Protein AF-A0A327YE59-F1 (afdb_monomer_lite)

Structure (mmCIF, N/CA/C/O backbone):
data_AF-A0A327YE59-F1
#
_entry.id   AF-A0A327YE59-F1
#
loop_
_atom_site.group_PDB
_atom_site.id
_atom_site.type_symbol
_atom_site.label_atom_id
_atom_site.label_alt_id
_atom_site.label_comp_id
_atom_site.label_asym_id
_atom_site.label_entity_id
_atom_site.label_seq_id
_atom_site.pdbx_PDB_ins_code
_atom_site.Cartn_x
_atom_site.Cartn_y
_atom_site.Cartn_z
_atom_site.occupancy
_atom_site.B_iso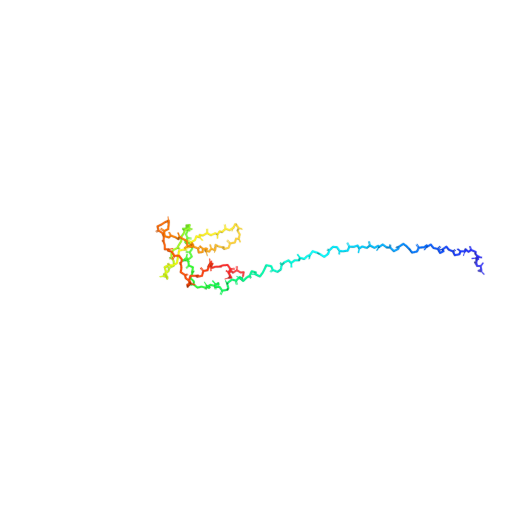_or_equiv
_atom_site.auth_seq_id
_atom_site.auth_comp_id
_atom_site.auth_asym_id
_atom_site.auth_atom_id
_atom_site.pdbx_PDB_model_num
ATOM 1 N N . MET A 1 1 ? 40.960 -7.382 -81.749 1.00 47.47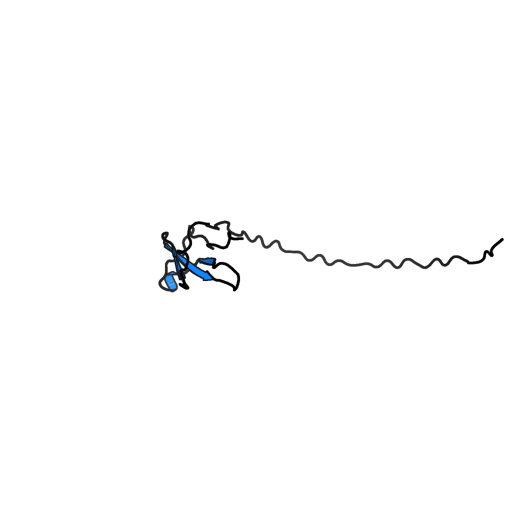 1 MET A N 1
ATOM 2 C CA . MET A 1 1 ? 39.666 -6.990 -81.146 1.00 47.47 1 MET A CA 1
ATOM 3 C C . MET A 1 1 ? 38.553 -7.220 -82.154 1.00 47.47 1 MET A C 1
ATOM 5 O O . MET A 1 1 ? 38.574 -6.552 -83.179 1.00 47.47 1 MET A O 1
ATOM 9 N N . ARG A 1 2 ? 37.623 -8.145 -81.881 1.00 47.25 2 ARG A N 1
ATOM 10 C CA . ARG A 1 2 ? 36.178 -8.041 -82.178 1.00 47.25 2 ARG A CA 1
ATOM 11 C C . ARG A 1 2 ? 35.493 -9.338 -81.742 1.00 47.25 2 ARG A C 1
ATOM 13 O O . ARG A 1 2 ? 35.822 -10.417 -82.215 1.00 47.25 2 ARG A O 1
ATOM 20 N N . THR A 1 3 ? 34.635 -9.178 -80.748 1.00 44.09 3 THR A N 1
ATOM 21 C CA . THR A 1 3 ? 34.085 -10.209 -79.869 1.00 44.09 3 THR A CA 1
ATOM 22 C C . THR A 1 3 ? 32.729 -10.688 -80.391 1.00 44.09 3 THR A C 1
ATOM 24 O O . THR A 1 3 ? 31.953 -9.893 -80.919 1.00 44.09 3 THR A O 1
ATOM 27 N N . SER A 1 4 ? 32.481 -11.990 -80.249 1.00 47.69 4 SER A N 1
ATOM 28 C CA . SER A 1 4 ? 31.302 -12.755 -80.671 1.00 47.69 4 SER A CA 1
ATOM 29 C C . SER A 1 4 ? 29.961 -12.216 -80.153 1.00 47.69 4 SER A C 1
ATOM 31 O O . SER A 1 4 ? 29.859 -11.804 -79.001 1.00 47.69 4 SER A O 1
ATOM 33 N N . ILE A 1 5 ? 28.909 -12.319 -80.977 1.00 55.72 5 ILE A N 1
ATOM 34 C CA . ILE A 1 5 ? 27.510 -12.042 -80.607 1.00 55.72 5 ILE A CA 1
ATOM 35 C C . ILE A 1 5 ? 26.667 -13.270 -80.945 1.00 55.72 5 ILE A C 1
ATOM 37 O O . ILE A 1 5 ? 26.368 -13.452 -82.117 1.00 55.72 5 ILE A O 1
ATOM 41 N N . ILE A 1 6 ? 26.245 -14.063 -79.952 1.00 59.59 6 ILE A N 1
ATOM 42 C CA . ILE A 1 6 ? 24.995 -14.848 -80.000 1.00 59.59 6 ILE A CA 1
ATOM 43 C C . ILE A 1 6 ? 24.553 -15.145 -78.561 1.00 59.59 6 ILE A C 1
ATOM 45 O O . ILE A 1 6 ? 25.158 -15.996 -77.917 1.00 59.59 6 ILE A O 1
ATOM 49 N N . THR A 1 7 ? 23.466 -14.548 -78.062 1.00 58.75 7 THR A N 1
ATOM 50 C CA . THR A 1 7 ? 22.604 -15.211 -77.060 1.00 58.75 7 THR A CA 1
ATOM 51 C C . THR A 1 7 ? 21.188 -14.632 -77.128 1.00 58.75 7 THR A C 1
ATOM 53 O O . THR A 1 7 ? 20.993 -13.421 -77.089 1.00 58.75 7 THR A O 1
ATOM 56 N N . ARG A 1 8 ? 20.207 -15.521 -77.314 1.00 59.38 8 ARG A N 1
ATOM 57 C CA . ARG A 1 8 ? 18.772 -15.243 -77.505 1.00 59.38 8 ARG A CA 1
ATOM 58 C C . ARG A 1 8 ? 18.093 -14.893 -76.166 1.00 59.38 8 ARG A C 1
ATOM 60 O O . ARG A 1 8 ? 18.592 -15.315 -75.124 1.00 59.38 8 ARG A O 1
ATOM 67 N N . PRO A 1 9 ? 16.965 -14.158 -76.179 1.00 52.00 9 PRO A N 1
ATOM 68 C CA . PRO A 1 9 ? 16.331 -13.640 -74.973 1.00 52.00 9 PRO A CA 1
ATOM 69 C C . PRO A 1 9 ? 15.539 -14.738 -74.257 1.00 52.00 9 PRO A C 1
ATOM 71 O O . PRO A 1 9 ? 14.736 -15.434 -74.876 1.00 52.00 9 PRO A O 1
ATOM 74 N N . LEU A 1 10 ? 15.736 -14.863 -72.946 1.00 55.09 10 LEU A N 1
ATOM 75 C CA . LEU A 1 10 ? 14.897 -15.689 -72.084 1.00 55.09 10 LEU A CA 1
ATOM 76 C C . LEU A 1 10 ? 13.981 -14.752 -71.287 1.00 55.09 10 LEU A C 1
ATOM 78 O O . LEU A 1 10 ? 14.361 -14.223 -70.248 1.00 55.09 10 LEU A O 1
ATOM 82 N N . ALA A 1 11 ? 12.786 -14.498 -71.820 1.00 55.12 11 ALA A N 1
ATOM 83 C CA . ALA A 1 11 ? 11.698 -13.895 -71.060 1.00 55.12 11 ALA A CA 1
ATOM 84 C C . ALA A 1 11 ? 11.046 -15.002 -70.219 1.00 55.12 11 ALA A C 1
ATOM 86 O O . ALA A 1 11 ? 10.484 -15.943 -70.777 1.00 55.12 11 ALA A O 1
ATOM 87 N N . LEU A 1 12 ? 11.142 -14.911 -68.891 1.00 54.38 12 LEU A N 1
ATOM 88 C CA . LEU A 1 12 ? 10.457 -15.811 -67.962 1.00 54.38 12 LEU A CA 1
ATOM 89 C C . LEU A 1 12 ? 9.446 -15.033 -67.124 1.00 54.38 12 LEU A C 1
ATOM 91 O O . LEU A 1 12 ? 9.723 -13.955 -66.605 1.00 54.38 12 LEU A O 1
ATOM 95 N N . ALA A 1 13 ? 8.253 -15.618 -67.091 1.00 58.06 13 ALA A N 1
ATOM 96 C CA . ALA A 1 13 ? 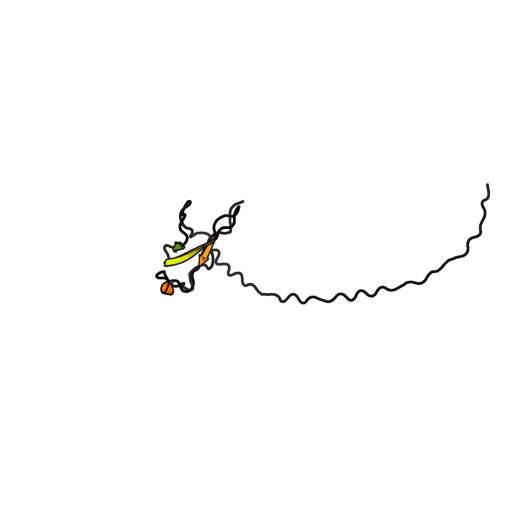6.992 -15.083 -66.620 1.00 58.06 13 ALA A CA 1
ATOM 97 C C . ALA A 1 13 ? 7.023 -14.563 -65.175 1.00 58.06 13 ALA A C 1
ATOM 99 O O . ALA A 1 13 ? 7.526 -15.204 -64.257 1.00 58.06 13 ALA A O 1
ATOM 100 N N . THR A 1 14 ? 6.388 -13.410 -64.990 1.00 56.38 14 THR A N 1
ATOM 101 C CA . THR A 1 14 ? 6.038 -12.79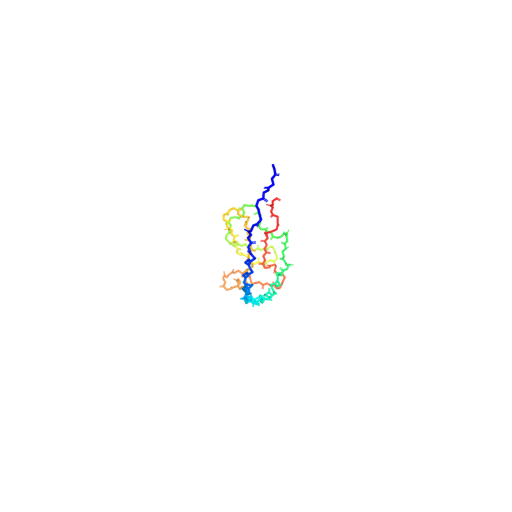7 -63.709 1.00 56.38 14 THR A CA 1
ATOM 102 C C . THR A 1 14 ? 5.080 -13.686 -62.912 1.00 56.38 14 THR A C 1
ATOM 104 O O . THR A 1 14 ? 3.907 -13.809 -63.267 1.00 56.38 14 THR A O 1
ATOM 107 N N . THR A 1 15 ? 5.535 -14.265 -61.802 1.00 59.59 15 THR A N 1
ATOM 108 C CA . THR A 1 15 ? 4.651 -14.849 -60.783 1.00 59.59 15 THR A CA 1
ATOM 109 C C . THR A 1 15 ? 4.216 -13.759 -59.809 1.00 59.59 15 THR A C 1
ATOM 111 O O . THR A 1 15 ? 5.006 -13.305 -58.981 1.00 59.59 15 THR A O 1
ATOM 114 N N . ALA A 1 16 ? 2.960 -13.325 -59.911 1.00 60.66 16 ALA A N 1
ATOM 115 C CA . ALA A 1 16 ? 2.340 -12.439 -58.934 1.00 60.66 16 ALA A CA 1
ATOM 116 C C . ALA A 1 16 ? 2.080 -13.217 -57.634 1.00 60.66 16 ALA A C 1
ATOM 118 O O . ALA A 1 16 ? 1.256 -14.130 -57.595 1.00 60.66 16 ALA A O 1
ATOM 119 N N . PHE A 1 17 ? 2.808 -12.868 -56.575 1.00 64.06 17 PHE A N 1
ATOM 120 C CA . PHE A 1 17 ? 2.620 -13.420 -55.237 1.00 64.06 17 PHE A CA 1
ATOM 121 C C . PHE A 1 17 ? 1.558 -12.575 -54.519 1.00 64.06 17 PHE A C 1
ATOM 123 O O . PHE A 1 17 ? 1.827 -11.446 -54.110 1.00 64.06 17 PHE A O 1
ATOM 130 N N . PHE A 1 18 ? 0.330 -13.082 -54.407 1.00 62.91 18 PHE A N 1
ATOM 131 C CA . PHE A 1 18 ? -0.716 -12.423 -53.623 1.00 62.91 18 PHE A CA 1
ATOM 132 C C . PHE A 1 18 ? -0.490 -12.706 -52.132 1.00 62.91 18 PHE A C 1
ATOM 134 O O . PHE A 1 18 ? -0.779 -13.799 -51.649 1.00 62.91 18 PHE A O 1
ATOM 141 N N . LEU A 1 19 ? 0.023 -11.717 -51.396 1.00 62.25 19 LEU A N 1
ATOM 142 C CA . LEU A 1 19 ? 0.011 -11.714 -49.933 1.00 62.25 19 LEU A CA 1
ATOM 143 C C . LEU A 1 19 ? -1.333 -11.158 -49.450 1.00 62.25 19 LEU A C 1
ATOM 145 O O . LEU A 1 19 ? -1.590 -9.959 -49.543 1.00 62.25 19 LEU A O 1
ATOM 149 N N . ALA A 1 20 ? -2.198 -12.031 -48.937 1.00 61.00 20 ALA A N 1
ATOM 150 C CA . ALA A 1 20 ? -3.378 -11.619 -48.190 1.00 61.00 20 ALA A CA 1
ATOM 151 C C . ALA A 1 20 ? -2.947 -11.206 -46.774 1.00 61.00 20 ALA A C 1
ATOM 153 O O . ALA A 1 20 ? -2.704 -12.049 -45.912 1.00 61.00 20 ALA A O 1
ATOM 154 N N . THR A 1 21 ? -2.823 -9.903 -46.534 1.00 63.62 21 THR A N 1
ATOM 155 C CA . THR A 1 21 ? -2.593 -9.363 -45.191 1.00 63.62 21 THR A CA 1
ATOM 156 C C . THR A 1 21 ? -3.913 -9.407 -44.423 1.00 63.62 21 THR A C 1
ATOM 158 O O . THR A 1 21 ? -4.823 -8.628 -44.704 1.00 63.62 21 THR A O 1
ATOM 161 N N . ALA A 1 22 ? -4.047 -10.322 -43.462 1.00 62.69 22 ALA A N 1
ATOM 162 C CA . ALA A 1 22 ? -5.162 -10.285 -42.523 1.00 62.69 22 ALA A CA 1
ATOM 163 C C . ALA A 1 22 ? -5.026 -9.029 -41.648 1.00 62.69 22 ALA A C 1
ATOM 165 O O . ALA A 1 22 ? -4.057 -8.882 -40.902 1.00 62.69 22 ALA A O 1
ATOM 166 N N . ALA A 1 23 ? -5.980 -8.106 -41.761 1.00 62.09 23 ALA A N 1
ATOM 167 C CA . ALA A 1 23 ? -6.083 -6.970 -40.862 1.00 62.09 23 ALA A CA 1
ATOM 168 C C . ALA A 1 23 ? -6.473 -7.487 -39.470 1.00 62.09 23 ALA A C 1
ATOM 170 O O . ALA A 1 23 ? -7.607 -7.908 -39.250 1.00 62.09 23 ALA A O 1
ATOM 171 N N . ILE A 1 24 ? -5.528 -7.476 -38.532 1.00 61.25 24 ILE A N 1
ATOM 172 C CA . ILE A 1 24 ? -5.855 -7.601 -37.114 1.00 61.25 24 ILE A CA 1
ATOM 173 C C . ILE A 1 24 ? -6.531 -6.296 -36.692 1.00 61.25 24 ILE A C 1
ATOM 175 O O . ILE A 1 24 ? -5.911 -5.236 -36.672 1.00 61.25 24 ILE A O 1
ATOM 179 N N . ALA A 1 25 ? -7.833 -6.359 -36.422 1.00 59.75 25 ALA A N 1
ATOM 180 C CA . ALA A 1 25 ? -8.541 -5.268 -35.777 1.00 59.75 25 ALA A CA 1
ATOM 181 C C . ALA A 1 25 ? -8.011 -5.168 -34.342 1.00 59.75 25 ALA A C 1
ATOM 183 O O . ALA A 1 25 ? -8.328 -5.991 -33.488 1.00 59.75 25 ALA A O 1
ATOM 184 N N . SER A 1 26 ? -7.138 -4.200 -34.090 1.00 58.66 26 SER A N 1
ATOM 185 C CA . SER A 1 26 ? -6.824 -3.774 -32.736 1.00 58.66 26 SER A CA 1
ATOM 186 C C . SER A 1 26 ? -8.042 -3.029 -32.208 1.00 58.66 26 SER A C 1
ATOM 188 O O . SER A 1 26 ? -8.266 -1.873 -32.563 1.00 58.66 26 SER A O 1
ATOM 190 N N . ASP A 1 27 ? -8.844 -3.693 -31.374 1.00 57.62 27 ASP A N 1
ATOM 191 C CA . ASP A 1 27 ? -9.813 -2.996 -30.535 1.00 57.62 27 ASP A CA 1
ATOM 192 C C . ASP A 1 27 ? -9.063 -1.891 -29.781 1.00 57.62 27 ASP A C 1
ATOM 194 O O . ASP A 1 27 ? -8.113 -2.193 -29.042 1.00 57.62 27 ASP A O 1
ATOM 198 N N . PRO A 1 28 ? -9.435 -0.607 -29.934 1.00 55.59 28 PRO A N 1
ATOM 199 C CA . PRO A 1 28 ? -8.964 0.401 -29.017 1.00 55.59 28 PRO A CA 1
ATOM 200 C C . PRO A 1 28 ? -9.647 0.097 -27.688 1.00 55.59 28 PRO A C 1
ATOM 202 O O . PRO A 1 28 ? -10.740 0.582 -27.399 1.00 55.59 28 PRO A O 1
ATOM 205 N N . VAL A 1 29 ? -8.998 -0.717 -26.853 1.00 55.34 29 VAL A N 1
ATOM 206 C CA . VAL A 1 29 ? -9.237 -0.659 -25.418 1.00 55.34 29 VAL A CA 1
ATOM 207 C C . VAL A 1 29 ? -8.847 0.757 -25.040 1.00 55.34 29 VAL A C 1
ATOM 209 O O . VAL A 1 29 ? -7.672 1.078 -24.861 1.00 55.34 29 VAL A O 1
ATOM 212 N N . LEU A 1 30 ? -9.851 1.630 -25.002 1.00 48.31 30 LEU A N 1
ATOM 213 C CA . LEU A 1 3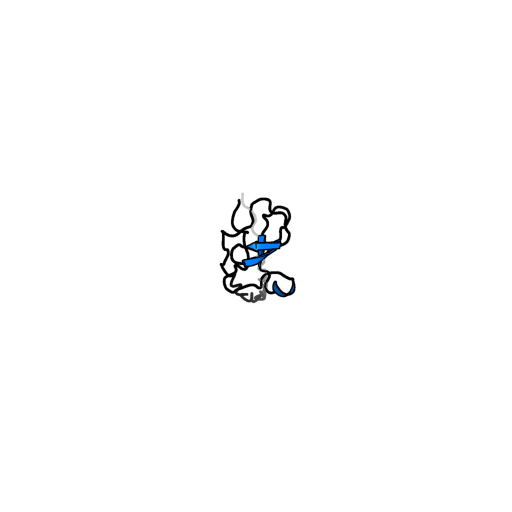0 ? -9.767 2.956 -24.436 1.00 48.31 30 LEU A CA 1
ATOM 214 C C . LEU A 1 30 ? -9.533 2.744 -22.941 1.00 48.31 30 LEU A C 1
ATOM 216 O O . LEU A 1 30 ? -10.446 2.784 -22.120 1.00 48.31 30 LEU A O 1
ATOM 220 N N . ALA A 1 31 ? -8.289 2.430 -22.591 1.00 53.09 31 ALA A N 1
ATOM 221 C CA . ALA A 1 31 ? -7.804 2.536 -21.242 1.00 53.09 31 ALA A CA 1
ATOM 222 C C . ALA A 1 31 ? -7.812 4.031 -20.954 1.00 53.09 31 ALA A C 1
ATOM 224 O O . ALA A 1 31 ? -6.851 4.747 -21.231 1.00 53.09 31 ALA A O 1
ATOM 225 N N . THR A 1 32 ? -8.928 4.521 -20.420 1.00 47.00 32 THR A N 1
ATOM 226 C CA . THR A 1 32 ? -8.944 5.764 -19.665 1.00 47.00 32 THR A CA 1
ATOM 227 C C . THR A 1 32 ? -8.049 5.499 -18.463 1.00 47.00 32 THR A C 1
ATOM 229 O O . THR A 1 32 ? -8.501 5.086 -17.396 1.00 47.00 32 THR A O 1
ATOM 232 N N . GLN A 1 33 ? -6.739 5.632 -18.667 1.00 50.41 33 GLN A N 1
ATOM 233 C CA . GLN A 1 33 ? -5.753 5.650 -17.612 1.00 50.41 33 GLN A CA 1
ATOM 234 C C . GLN A 1 33 ? -6.108 6.899 -16.824 1.00 50.41 33 GLN A C 1
ATOM 236 O O . GLN A 1 33 ? -5.769 8.013 -17.219 1.00 50.41 33 GLN A O 1
ATOM 241 N N . GLY A 1 34 ? -6.948 6.717 -15.803 1.00 45.34 34 GLY A N 1
ATOM 242 C CA . GLY A 1 34 ? -7.417 7.793 -14.959 1.00 45.34 34 GLY A CA 1
ATOM 243 C C . GLY A 1 34 ? -6.183 8.497 -14.442 1.00 45.34 34 GLY A C 1
ATOM 244 O O . GLY A 1 34 ? -5.481 7.957 -13.587 1.00 45.34 34 GLY A O 1
ATOM 245 N N . GLN A 1 35 ? -5.903 9.671 -15.006 1.00 48.75 35 GLN A N 1
ATOM 246 C CA . GLN A 1 35 ? -4.836 10.560 -14.588 1.00 48.75 35 GLN A CA 1
ATOM 247 C C . GLN A 1 35 ? -5.224 11.154 -13.236 1.00 48.75 35 GLN A C 1
ATOM 249 O O . GLN A 1 35 ? -5.513 12.329 -13.091 1.00 48.75 35 GLN A O 1
ATOM 254 N N . ASN A 1 36 ? -5.269 10.298 -12.227 1.00 51.16 36 ASN A N 1
ATOM 255 C CA . ASN A 1 36 ? -5.163 10.676 -10.837 1.00 51.16 36 ASN A CA 1
ATOM 256 C C . ASN A 1 36 ? -3.850 10.079 -10.337 1.00 51.16 36 ASN A C 1
ATOM 258 O O . ASN A 1 36 ? -3.821 9.399 -9.319 1.00 51.16 36 ASN A O 1
ATOM 262 N N . GLY A 1 37 ? -2.760 10.287 -11.082 1.00 50.44 37 GLY A N 1
ATOM 263 C CA . GLY A 1 37 ? -1.412 10.152 -10.549 1.00 50.44 37 GLY A CA 1
ATOM 264 C C . GLY A 1 37 ? -1.193 11.311 -9.589 1.00 50.44 37 GLY A C 1
ATOM 265 O O . GLY A 1 37 ? -0.586 12.314 -9.949 1.00 50.44 37 GLY A O 1
ATOM 266 N N . GLY A 1 38 ? -1.786 11.222 -8.397 1.00 52.12 38 GLY A N 1
ATOM 267 C CA . GLY A 1 38 ? -1.607 12.204 -7.339 1.00 52.12 38 GLY A CA 1
ATOM 268 C C . GLY A 1 38 ? -0.164 12.132 -6.861 1.00 52.12 38 GLY A C 1
ATOM 269 O O . GLY A 1 38 ? 0.140 11.393 -5.929 1.00 52.12 38 GLY A O 1
ATOM 270 N N . ALA A 1 39 ? 0.721 12.872 -7.522 1.00 56.03 39 ALA A N 1
ATOM 271 C CA . ALA A 1 39 ? 2.165 12.893 -7.310 1.00 56.03 39 ALA A CA 1
ATOM 272 C C . ALA A 1 39 ? 2.591 13.510 -5.961 1.00 56.03 39 ALA A C 1
ATOM 274 O O . ALA A 1 39 ? 3.603 14.197 -5.885 1.00 56.03 39 ALA A O 1
ATOM 275 N N . SER A 1 40 ? 1.826 13.350 -4.877 1.00 57.78 40 SER A N 1
ATOM 276 C CA . SER A 1 40 ? 2.147 14.057 -3.623 1.00 57.78 40 SER A CA 1
ATOM 277 C C . SER A 1 40 ? 1.738 13.357 -2.331 1.00 57.78 40 SER A C 1
ATOM 279 O O . SER A 1 40 ? 2.096 13.830 -1.258 1.00 57.78 40 SER A O 1
ATOM 281 N N . ALA A 1 41 ? 1.020 12.235 -2.385 1.00 70.88 41 ALA A N 1
ATOM 282 C CA . ALA A 1 41 ? 0.690 11.470 -1.186 1.00 70.88 41 ALA A CA 1
ATOM 283 C C . ALA A 1 41 ? 1.323 10.085 -1.289 1.00 70.88 41 ALA A C 1
ATOM 285 O O . ALA A 1 41 ? 0.720 9.171 -1.826 1.00 70.88 41 ALA A O 1
ATOM 286 N N . GLN A 1 42 ? 2.545 9.927 -0.793 1.00 82.62 42 GLN A N 1
ATOM 287 C CA . GLN A 1 42 ? 3.176 8.624 -0.583 1.00 82.62 42 GLN A CA 1
ATOM 288 C C . GLN A 1 42 ? 3.560 8.509 0.897 1.00 82.62 42 GLN A C 1
ATOM 290 O O . GLN A 1 42 ? 3.735 9.534 1.563 1.00 82.62 42 GLN A O 1
ATOM 295 N N . PRO A 1 43 ? 3.678 7.288 1.443 1.00 88.69 43 PRO A N 1
ATOM 296 C CA . PRO A 1 43 ? 4.271 7.111 2.759 1.00 88.69 43 PRO A CA 1
ATOM 297 C C . PRO A 1 43 ? 5.684 7.704 2.806 1.00 88.69 43 PRO A C 1
ATOM 299 O O . PRO A 1 43 ? 6.346 7.836 1.775 1.00 88.69 43 PRO A O 1
ATOM 302 N N . ALA A 1 44 ? 6.163 8.003 4.015 1.00 86.56 44 ALA A N 1
ATOM 303 C CA . ALA A 1 44 ? 7.531 8.467 4.212 1.00 86.56 44 ALA A CA 1
ATOM 304 C C . ALA A 1 44 ? 8.555 7.483 3.598 1.00 86.56 44 ALA A C 1
ATOM 306 O O . ALA A 1 44 ? 8.316 6.266 3.600 1.00 86.56 44 ALA A O 1
ATOM 307 N N . PRO A 1 45 ? 9.705 7.978 3.099 1.00 83.62 45 PRO A N 1
ATOM 308 C CA . PRO A 1 45 ? 10.791 7.121 2.635 1.00 83.62 45 PRO A CA 1
ATOM 309 C C . PRO A 1 45 ? 11.147 6.049 3.673 1.00 83.62 45 PRO A C 1
ATOM 311 O O . PRO A 1 45 ? 11.181 6.317 4.872 1.00 83.62 45 PRO A O 1
ATOM 314 N N . GLY A 1 46 ? 11.385 4.818 3.218 1.00 83.69 46 GLY A N 1
ATOM 315 C CA . GLY A 1 46 ? 11.697 3.688 4.101 1.00 83.69 46 GLY A CA 1
ATOM 316 C C . GLY A 1 46 ? 10.486 3.000 4.743 1.00 83.69 46 GLY A C 1
ATOM 317 O O . GLY A 1 46 ? 10.665 1.995 5.428 1.00 83.69 46 GLY A O 1
ATOM 318 N N . TYR A 1 47 ? 9.251 3.458 4.497 1.00 90.88 47 TYR A N 1
ATOM 319 C CA . TYR A 1 47 ? 8.059 2.747 4.961 1.00 90.88 47 TYR A CA 1
ATOM 320 C C . TYR A 1 47 ? 7.997 1.319 4.390 1.00 90.88 47 TYR A C 1
ATOM 322 O O . TYR A 1 47 ? 7.787 1.106 3.194 1.00 90.88 47 TYR A O 1
ATOM 330 N N . ALA A 1 48 ? 8.166 0.325 5.265 1.00 90.38 48 ALA A N 1
ATOM 331 C CA . ALA A 1 48 ? 8.252 -1.084 4.882 1.00 90.38 48 ALA A CA 1
ATOM 332 C C . ALA A 1 48 ? 6.905 -1.833 4.919 1.00 90.38 48 ALA A C 1
ATOM 334 O O . ALA A 1 48 ? 6.848 -3.001 4.534 1.00 90.38 48 ALA A O 1
ATOM 335 N N . GLY A 1 49 ? 5.822 -1.181 5.359 1.00 93.50 49 GLY A N 1
ATOM 336 C CA . GLY A 1 49 ? 4.506 -1.806 5.496 1.00 93.50 49 GLY A CA 1
ATOM 337 C C . GLY A 1 49 ? 3.931 -2.307 4.167 1.00 93.50 49 GLY A C 1
ATOM 338 O O . GLY A 1 49 ? 4.217 -1.770 3.096 1.00 93.50 49 GLY A O 1
ATOM 339 N N . LYS A 1 50 ? 3.096 -3.350 4.237 1.00 94.94 50 LYS A N 1
ATOM 340 C CA . LYS A 1 50 ? 2.374 -3.885 3.066 1.00 94.94 50 LYS A CA 1
ATOM 341 C C . LYS A 1 50 ? 1.152 -3.050 2.690 1.00 94.94 50 LYS A C 1
ATOM 343 O O . LYS A 1 50 ? 0.700 -3.103 1.550 1.00 94.94 50 LYS A O 1
ATOM 348 N N . THR A 1 51 ? 0.626 -2.293 3.645 1.00 96.00 51 THR A N 1
ATOM 349 C CA . THR A 1 51 ? -0.553 -1.442 3.493 1.00 96.00 51 THR A CA 1
ATOM 350 C C . THR A 1 51 ? -0.293 -0.092 4.123 1.00 96.00 51 THR A C 1
ATOM 352 O O . THR A 1 51 ? 0.441 -0.019 5.101 1.00 96.00 51 THR A O 1
ATOM 355 N N . TRP A 1 52 ? -0.911 0.958 3.603 1.00 95.25 52 TRP A N 1
ATOM 356 C CA . TRP A 1 52 ? -0.782 2.312 4.132 1.00 95.25 52 TRP A CA 1
ATOM 357 C C . TRP A 1 52 ? -2.110 3.052 4.025 1.00 95.25 52 TRP A C 1
ATOM 359 O O . TRP A 1 52 ? -2.853 2.859 3.062 1.00 95.25 52 TRP A O 1
ATOM 369 N N . VAL A 1 53 ? -2.404 3.907 5.003 1.00 94.69 53 VAL A N 1
ATOM 370 C CA . VAL A 1 53 ? -3.578 4.782 4.986 1.00 94.69 53 VAL A CA 1
ATOM 371 C C . VAL A 1 53 ? -3.091 6.213 4.840 1.00 94.69 53 VAL A C 1
ATOM 373 O O . VAL A 1 53 ? -2.307 6.693 5.658 1.00 94.69 53 VAL A O 1
ATOM 376 N N . SER A 1 54 ? -3.542 6.896 3.790 1.00 93.00 54 SER A N 1
ATOM 377 C CA . SER A 1 54 ? -3.176 8.290 3.570 1.00 93.00 54 SER A CA 1
ATOM 378 C C . SER A 1 54 ? -3.822 9.206 4.616 1.00 93.00 54 SER A C 1
ATOM 380 O O . SER A 1 54 ? -4.881 8.867 5.153 1.00 93.00 54 SER A O 1
ATOM 382 N N . PRO A 1 55 ? -3.277 10.412 4.858 1.00 91.44 55 PRO A N 1
ATOM 383 C CA . PRO A 1 55 ? -3.909 11.395 5.743 1.00 91.44 55 PRO A CA 1
ATOM 384 C C . PRO A 1 55 ? -5.360 11.740 5.358 1.00 91.44 55 PRO A C 1
ATOM 386 O O . PRO A 1 55 ? -6.173 12.082 6.209 1.00 91.44 55 PRO A O 1
ATOM 389 N N . GLN A 1 56 ? -5.723 11.608 4.077 1.00 89.69 56 GLN A N 1
ATOM 390 C CA . GLN A 1 56 ? -7.087 11.826 3.570 1.00 89.69 56 GLN A CA 1
ATOM 391 C C . GLN A 1 56 ? -8.036 10.625 3.793 1.00 89.69 56 GLN A C 1
ATOM 393 O O . GLN A 1 56 ? -9.217 10.675 3.403 1.00 89.69 56 GLN A O 1
ATOM 398 N N . GLY A 1 57 ? -7.530 9.548 4.400 1.00 93.31 57 GLY A N 1
ATOM 399 C CA . GLY A 1 57 ? -8.265 8.339 4.755 1.00 93.31 57 GLY A CA 1
ATOM 400 C C . GLY A 1 57 ? -8.460 7.353 3.604 1.00 93.31 57 GLY A C 1
ATOM 401 O O . GLY A 1 57 ? -9.462 6.641 3.599 1.00 93.31 57 GLY A O 1
ATOM 402 N N . CYS A 1 58 ? -7.563 7.314 2.618 1.00 94.94 58 CYS A N 1
ATOM 403 C CA . CYS A 1 58 ? -7.586 6.319 1.540 1.00 94.94 58 CYS A CA 1
ATOM 404 C C . CYS A 1 58 ? -6.606 5.180 1.871 1.00 94.94 58 CYS A C 1
ATOM 406 O O . CYS A 1 58 ? -5.457 5.456 2.209 1.00 94.94 58 CYS A O 1
ATOM 408 N N . SER A 1 59 ? -7.053 3.924 1.794 1.00 96.81 59 SER A N 1
ATOM 409 C CA . SER A 1 59 ? -6.222 2.745 2.084 1.00 96.81 59 SER A CA 1
ATOM 410 C C . SER A 1 59 ? -5.587 2.182 0.814 1.00 96.81 59 SER A C 1
ATOM 412 O O . SER A 1 59 ? -6.270 2.027 -0.197 1.00 96.81 59 SER A O 1
ATOM 414 N N . TYR A 1 60 ? -4.302 1.839 0.877 1.00 96.25 60 TYR A N 1
ATOM 415 C CA . TYR A 1 60 ? -3.519 1.346 -0.255 1.00 96.25 60 TYR A CA 1
ATOM 416 C C . TYR A 1 60 ? -2.733 0.084 0.091 1.00 96.25 60 TYR A C 1
ATOM 418 O O . TYR A 1 60 ? -2.302 -0.085 1.233 1.00 96.25 60 TYR A O 1
ATOM 426 N N . SER A 1 61 ? -2.484 -0.762 -0.907 1.00 96.06 61 SER A N 1
ATOM 427 C CA . SER A 1 61 ? -1.545 -1.884 -0.847 1.00 96.06 61 SER A CA 1
ATOM 428 C C . SER A 1 61 ? -0.258 -1.569 -1.611 1.00 96.06 61 SER A C 1
ATOM 430 O O . SER A 1 61 ? -0.270 -0.888 -2.638 1.00 96.06 61 SER A O 1
ATOM 432 N N . ARG A 1 62 ? 0.872 -2.059 -1.098 1.00 95.19 62 ARG A N 1
ATOM 433 C CA . ARG A 1 62 ? 2.190 -1.881 -1.711 1.00 95.19 62 ARG A CA 1
ATOM 434 C C . ARG A 1 62 ? 2.423 -2.915 -2.809 1.00 95.19 62 ARG A C 1
ATOM 436 O O . ARG A 1 62 ? 2.245 -4.108 -2.573 1.00 95.19 62 ARG A O 1
ATOM 443 N N . ALA A 1 63 ? 2.926 -2.470 -3.955 1.00 93.00 63 ALA A N 1
ATOM 444 C CA . ALA A 1 63 ? 3.452 -3.328 -5.010 1.00 93.00 63 ALA A CA 1
ATOM 445 C C . ALA A 1 63 ? 4.849 -2.854 -5.425 1.00 93.00 63 ALA A C 1
ATOM 447 O O . ALA A 1 63 ? 5.088 -1.658 -5.593 1.00 93.00 63 ALA A O 1
ATOM 448 N N . GLN A 1 64 ? 5.787 -3.788 -5.574 1.00 91.31 64 GLN A N 1
ATOM 449 C CA . GLN A 1 64 ? 7.146 -3.483 -6.008 1.00 91.31 64 GLN A CA 1
ATOM 450 C C . GLN A 1 64 ? 7.749 -4.685 -6.731 1.00 91.31 64 GLN A C 1
ATOM 452 O O . GLN A 1 64 ? 7.803 -5.779 -6.171 1.00 91.31 64 GLN A O 1
ATOM 457 N N . ALA A 1 65 ? 8.226 -4.461 -7.953 1.00 89.62 65 ALA A N 1
ATOM 458 C CA . ALA A 1 65 ? 9.078 -5.406 -8.662 1.00 89.62 65 ALA A CA 1
ATOM 459 C C . ALA A 1 65 ? 10.561 -5.117 -8.350 1.00 89.62 65 ALA A C 1
ATOM 461 O O . ALA A 1 65 ? 10.911 -3.961 -8.082 1.00 89.62 65 ALA A O 1
ATOM 462 N N . PRO A 1 66 ? 11.450 -6.126 -8.392 1.00 89.31 66 PRO A N 1
ATOM 463 C CA . PRO A 1 66 ? 12.890 -5.903 -8.272 1.00 89.31 66 PRO A CA 1
ATOM 464 C C . PRO A 1 66 ? 13.385 -4.869 -9.294 1.00 89.31 66 PRO A C 1
ATOM 466 O O . PRO A 1 66 ? 13.031 -4.948 -10.465 1.00 89.31 66 PRO A O 1
ATOM 469 N N . GLY A 1 67 ? 14.183 -3.894 -8.850 1.00 89.56 67 GLY A N 1
ATOM 470 C CA . GLY A 1 67 ? 14.701 -2.816 -9.706 1.00 89.56 67 GLY A CA 1
ATOM 471 C C . GLY A 1 67 ? 13.751 -1.631 -9.932 1.00 89.56 67 GLY A C 1
ATOM 472 O O . GLY A 1 67 ? 14.166 -0.647 -10.532 1.00 89.56 67 GLY A O 1
ATOM 473 N N . TYR A 1 68 ? 12.517 -1.676 -9.417 1.00 86.62 68 TYR A N 1
ATOM 474 C CA . TYR A 1 68 ? 11.542 -0.588 -9.546 1.00 86.62 68 TYR A CA 1
ATOM 475 C C . TYR A 1 68 ? 11.208 0.042 -8.192 1.00 86.62 68 TYR A C 1
ATOM 477 O O . TYR A 1 68 ? 11.243 -0.613 -7.143 1.00 86.62 68 TYR A O 1
ATOM 485 N N . ALA A 1 69 ? 10.841 1.325 -8.220 1.00 86.19 69 ALA A N 1
ATOM 486 C CA . ALA A 1 69 ? 10.301 2.012 -7.056 1.00 86.19 69 ALA A CA 1
ATOM 487 C C . ALA A 1 69 ? 8.957 1.388 -6.625 1.00 86.19 69 ALA A C 1
ATOM 489 O O . ALA A 1 69 ? 8.185 0.923 -7.470 1.00 86.19 69 ALA A O 1
ATOM 490 N N . PRO A 1 70 ? 8.643 1.369 -5.317 1.00 89.81 70 PRO A N 1
ATOM 491 C CA . PRO A 1 70 ? 7.354 0.892 -4.845 1.00 89.81 70 PRO A CA 1
ATOM 492 C C . PRO A 1 70 ? 6.220 1.810 -5.306 1.00 89.81 70 PRO A C 1
ATOM 494 O O . PRO A 1 70 ? 6.327 3.036 -5.299 1.00 89.81 70 PRO A O 1
ATOM 497 N N . THR A 1 71 ? 5.098 1.188 -5.629 1.00 92.00 71 THR A N 1
ATOM 498 C CA . THR A 1 71 ? 3.841 1.841 -5.994 1.00 92.00 71 THR A CA 1
ATOM 499 C C . THR A 1 71 ? 2.755 1.434 -5.008 1.00 92.00 71 THR A C 1
ATOM 501 O O . THR A 1 71 ? 2.840 0.385 -4.359 1.00 92.00 71 THR A O 1
ATOM 504 N N . TRP A 1 72 ? 1.737 2.276 -4.870 1.00 94.19 72 TRP A N 1
ATOM 505 C CA . TRP A 1 72 ? 0.654 2.077 -3.911 1.00 94.19 72 TRP A CA 1
ATOM 506 C C . TRP A 1 72 ? -0.684 2.059 -4.632 1.00 94.19 72 TRP A C 1
ATOM 508 O O . TRP A 1 72 ? -1.030 3.030 -5.297 1.00 94.19 72 TRP A O 1
ATOM 518 N N . HIS A 1 73 ? -1.435 0.969 -4.492 1.00 95.00 73 HIS A N 1
ATOM 519 C CA . HIS A 1 73 ? -2.678 0.725 -5.223 1.00 95.00 73 HIS A CA 1
ATOM 520 C C . HIS A 1 73 ? -3.884 0.800 -4.294 1.00 95.00 73 HIS A C 1
ATOM 522 O O . HIS A 1 73 ? -3.866 0.234 -3.202 1.00 95.00 73 HIS A O 1
ATOM 528 N N . LEU A 1 74 ? -4.921 1.521 -4.714 1.00 96.31 74 LEU A N 1
ATOM 529 C CA . LEU A 1 74 ? -6.113 1.770 -3.910 1.00 96.31 74 LEU A CA 1
ATOM 530 C C . LEU A 1 74 ? -6.850 0.467 -3.580 1.00 96.31 74 LEU A C 1
ATOM 532 O O . LEU A 1 74 ? -7.191 -0.317 -4.464 1.00 96.31 74 LEU A O 1
ATOM 536 N N . ILE A 1 75 ? -7.177 0.277 -2.305 1.00 96.94 75 ILE A N 1
ATOM 537 C CA . ILE A 1 75 ? -8.021 -0.826 -1.847 1.00 96.94 75 ILE A CA 1
ATOM 538 C C . ILE A 1 75 ? -9.479 -0.360 -1.895 1.00 96.94 75 ILE A C 1
ATOM 540 O O . ILE A 1 75 ? -9.910 0.456 -1.081 1.00 96.94 75 ILE A O 1
ATOM 544 N N . LEU A 1 76 ? -10.255 -0.888 -2.845 1.00 96.81 76 LEU A N 1
ATOM 545 C CA . LEU A 1 76 ? -11.631 -0.434 -3.084 1.00 96.81 76 LEU A CA 1
ATOM 546 C C . LEU A 1 76 ? -12.571 -0.710 -1.895 1.00 96.81 76 LEU A C 1
ATOM 548 O O . LEU A 1 76 ? -13.234 0.198 -1.394 1.00 96.81 76 LEU A O 1
ATOM 552 N N . ASN A 1 77 ? -12.578 -1.949 -1.403 1.00 96.12 77 ASN A N 1
ATOM 553 C CA . ASN A 1 77 ? -13.493 -2.427 -0.359 1.00 96.12 77 ASN A CA 1
ATOM 554 C C . ASN A 1 77 ? -12.775 -2.636 0.983 1.00 96.12 77 ASN A C 1
ATOM 556 O O . ASN A 1 77 ? -12.935 -3.679 1.619 1.00 96.12 77 ASN A O 1
ATOM 560 N N . GLY A 1 78 ? -11.933 -1.678 1.385 1.00 95.88 78 GLY A N 1
ATOM 561 C CA . GLY A 1 78 ? -11.090 -1.801 2.580 1.00 95.88 78 GLY A CA 1
ATOM 562 C C . GLY A 1 78 ? -11.863 -2.086 3.872 1.00 95.88 78 GLY A C 1
ATOM 563 O O . GLY A 1 78 ? -11.355 -2.788 4.741 1.00 95.88 78 GLY A O 1
ATOM 564 N N . ASP A 1 79 ? -13.116 -1.642 3.974 1.00 96.69 79 ASP A N 1
ATOM 565 C CA . ASP A 1 79 ? -13.985 -1.878 5.133 1.00 96.69 79 ASP A CA 1
ATOM 566 C C . ASP A 1 79 ? -14.230 -3.365 5.417 1.00 96.69 79 ASP A C 1
ATOM 568 O O . ASP A 1 79 ? -14.324 -3.763 6.575 1.00 96.69 79 ASP A O 1
ATOM 572 N N . ARG A 1 80 ? -14.221 -4.215 4.382 1.00 96.81 80 ARG A N 1
ATOM 573 C CA . ARG A 1 80 ? -14.338 -5.675 4.540 1.00 96.81 80 ARG A CA 1
ATOM 574 C C . ARG A 1 80 ? -13.103 -6.322 5.175 1.00 96.81 80 ARG A C 1
ATOM 576 O O . ARG A 1 80 ? -13.159 -7.491 5.539 1.00 96.81 80 ARG A O 1
ATOM 583 N N . ALA A 1 81 ? -12.004 -5.579 5.284 1.00 93.00 81 ALA A N 1
ATOM 584 C CA . ALA A 1 81 ? -10.729 -6.006 5.851 1.00 93.00 81 ALA A CA 1
ATOM 585 C C . ALA A 1 81 ? -10.280 -5.112 7.028 1.00 93.00 81 ALA A C 1
ATOM 587 O O . ALA A 1 81 ? -9.097 -5.081 7.357 1.00 93.00 81 ALA A O 1
ATOM 588 N N . GLY A 1 82 ? -11.199 -4.355 7.645 1.00 95.38 82 GLY A N 1
ATOM 589 C CA . GLY A 1 82 ? -10.886 -3.471 8.777 1.00 95.38 82 GLY A CA 1
ATOM 590 C C . GLY A 1 82 ? -10.120 -2.194 8.402 1.00 95.38 82 GLY A C 1
ATOM 591 O O . GLY A 1 82 ? -9.517 -1.560 9.263 1.00 95.38 82 GLY A O 1
ATOM 592 N N . MET A 1 83 ? -10.130 -1.812 7.124 1.00 95.56 83 MET A N 1
ATOM 593 C CA . MET A 1 83 ? -9.483 -0.610 6.588 1.00 95.56 83 MET A CA 1
ATOM 594 C C . MET A 1 83 ? -10.525 0.413 6.117 1.00 95.56 83 MET A C 1
ATOM 596 O O . MET A 1 83 ? -11.733 0.184 6.179 1.00 95.56 83 MET A O 1
ATOM 600 N N . THR A 1 84 ? -10.086 1.566 5.615 1.00 95.94 84 THR A N 1
ATOM 601 C CA . THR A 1 84 ? -11.024 2.551 5.066 1.00 95.94 84 THR A CA 1
ATOM 602 C C . THR A 1 84 ? -11.535 2.133 3.687 1.00 95.94 84 THR A C 1
ATOM 604 O O . THR A 1 84 ? -10.766 1.732 2.814 1.00 95.94 84 THR A O 1
ATOM 607 N N . ARG A 1 85 ? -12.847 2.276 3.461 1.00 96.69 85 ARG A N 1
ATOM 608 C CA . ARG A 1 85 ? -13.453 2.128 2.130 1.00 96.69 85 ARG A CA 1
ATOM 609 C C . ARG A 1 85 ? -12.957 3.227 1.188 1.00 96.69 85 ARG A C 1
ATOM 611 O O . ARG A 1 85 ? -12.881 4.396 1.585 1.00 96.69 85 ARG A O 1
ATOM 618 N N . ALA A 1 86 ? -12.680 2.871 -0.066 1.00 95.06 86 ALA A N 1
ATOM 619 C CA . ALA A 1 86 ? -12.320 3.840 -1.090 1.00 95.06 86 ALA A CA 1
ATOM 620 C C . ALA A 1 86 ? -13.437 4.861 -1.333 1.00 95.06 86 ALA A C 1
ATOM 622 O O . ALA A 1 86 ? -14.631 4.583 -1.219 1.00 95.06 86 ALA A O 1
ATOM 623 N N . LYS A 1 87 ? -13.030 6.076 -1.694 1.00 94.75 87 LYS A N 1
ATOM 624 C CA . LYS A 1 87 ?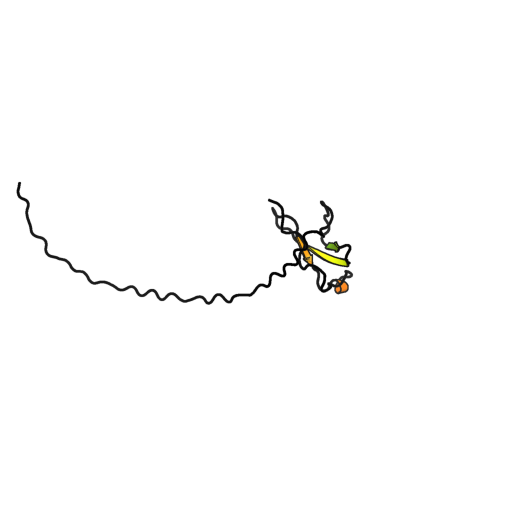 -13.924 7.196 -1.994 1.00 94.75 87 LYS A CA 1
ATOM 625 C C . LYS A 1 87 ? -13.561 7.742 -3.367 1.00 94.75 87 LYS A C 1
ATOM 627 O O . LYS A 1 87 ? -12.411 7.638 -3.774 1.00 94.75 87 LYS A O 1
ATOM 632 N N . ARG A 1 88 ? -14.502 8.407 -4.045 1.00 92.56 88 ARG A N 1
ATOM 633 C CA . ARG A 1 88 ? -14.301 8.975 -5.398 1.00 92.56 88 ARG A CA 1
ATOM 634 C C . ARG A 1 88 ? -13.064 9.881 -5.524 1.00 92.56 88 ARG A C 1
ATOM 636 O O . ARG A 1 88 ? -12.493 10.000 -6.595 1.00 92.56 88 ARG A O 1
ATOM 643 N N . ARG A 1 89 ? -12.668 10.526 -4.424 1.00 90.44 89 ARG A N 1
ATOM 644 C CA . ARG A 1 89 ? -11.494 11.409 -4.338 1.00 90.44 89 ARG A CA 1
ATOM 645 C C . ARG A 1 89 ? -10.154 10.678 -4.205 1.00 90.44 89 ARG A C 1
ATOM 647 O O . ARG A 1 89 ? -9.130 11.343 -4.208 1.00 90.44 89 ARG A O 1
ATOM 654 N N . CYS A 1 90 ? -10.158 9.369 -3.957 1.00 92.06 90 CYS A N 1
ATOM 655 C CA . CYS A 1 90 ? -8.936 8.605 -3.755 1.00 92.06 90 CYS A CA 1
ATOM 656 C C . CYS A 1 90 ? -8.287 8.321 -5.117 1.00 92.06 90 CYS A C 1
ATOM 658 O O . CYS A 1 90 ? -8.937 7.702 -5.963 1.00 92.06 90 CYS A O 1
ATOM 660 N N . PRO A 1 91 ? -7.027 8.738 -5.333 1.00 91.75 91 PRO A N 1
ATOM 661 C CA . PRO A 1 91 ? -6.219 8.258 -6.446 1.00 91.75 91 PRO A CA 1
ATOM 662 C C . PRO A 1 91 ? -6.224 6.732 -6.528 1.00 91.75 91 PRO A C 1
ATOM 664 O O . PRO A 1 91 ? -6.145 6.061 -5.503 1.00 91.75 91 PRO A O 1
ATOM 667 N N . GLY A 1 92 ? -6.304 6.175 -7.737 1.00 91.69 92 GLY A N 1
ATOM 668 C CA . GLY A 1 92 ? -6.218 4.721 -7.924 1.00 91.69 92 GLY A CA 1
ATOM 669 C C . GLY A 1 92 ? -4.813 4.179 -7.651 1.00 91.69 92 GLY A C 1
ATOM 670 O O . GLY A 1 92 ? -4.657 3.053 -7.183 1.00 91.69 92 GLY A O 1
ATOM 671 N N . MET A 1 93 ? -3.800 5.005 -7.908 1.00 91.56 93 MET A N 1
ATOM 672 C CA . MET A 1 93 ? -2.395 4.665 -7.766 1.00 91.56 93 MET A CA 1
ATOM 673 C C . MET A 1 93 ? -1.615 5.878 -7.256 1.00 91.56 93 MET A C 1
ATOM 675 O O . MET A 1 93 ? -1.901 7.013 -7.642 1.00 91.56 93 MET A O 1
ATOM 679 N N . LEU A 1 94 ? -0.627 5.634 -6.400 1.00 89.94 94 LEU A N 1
ATOM 680 C CA . LEU A 1 94 ? 0.336 6.631 -5.940 1.00 89.94 94 LEU A CA 1
ATOM 681 C C . LEU A 1 94 ? 1.758 6.144 -6.230 1.00 89.94 94 LEU A C 1
ATOM 683 O O . LEU A 1 94 ? 2.062 4.953 -6.092 1.00 89.94 94 LEU A O 1
ATOM 687 N N . GLY A 1 95 ? 2.635 7.084 -6.576 1.00 80.25 95 GLY A N 1
ATOM 688 C CA . GLY A 1 95 ? 3.977 6.785 -7.075 1.00 80.25 95 GLY A CA 1
ATOM 689 C C . GLY A 1 95 ? 3.970 6.298 -8.529 1.00 80.25 95 GLY A C 1
ATOM 690 O O . GLY A 1 95 ? 2.926 6.234 -9.173 1.00 80.25 95 GLY A O 1
ATOM 691 N N . GLY A 1 96 ? 5.148 5.967 -9.057 1.00 66.44 96 GLY A N 1
ATOM 692 C CA . GLY A 1 96 ? 5.307 5.467 -10.431 1.00 66.44 96 GLY A CA 1
ATOM 693 C C . GLY A 1 96 ? 5.597 6.531 -11.496 1.00 66.44 96 GLY A C 1
ATOM 694 O O . GLY A 1 96 ? 5.804 6.175 -12.650 1.00 66.44 96 GLY A O 1
ATOM 695 N N . LEU A 1 97 ? 5.678 7.813 -11.128 1.00 54.59 97 LEU A N 1
ATOM 696 C CA . LEU A 1 97 ? 6.204 8.879 -11.987 1.00 54.59 97 LEU A CA 1
ATOM 697 C C . LEU A 1 97 ? 7.269 9.647 -11.192 1.00 54.59 97 LEU A C 1
ATOM 699 O O . LEU A 1 97 ? 6.937 10.276 -10.189 1.00 54.59 97 LEU A O 1
ATOM 703 N N . SER A 1 98 ? 8.521 9.604 -11.666 1.00 41.03 98 SER A N 1
ATOM 704 C CA . SER A 1 98 ? 9.793 9.981 -10.998 1.00 41.03 98 SER A CA 1
ATOM 705 C C . SER A 1 98 ? 10.371 8.811 -10.178 1.00 41.03 98 SER A C 1
ATOM 707 O O . SER A 1 98 ? 9.694 8.291 -9.300 1.00 41.03 98 SER A O 1
ATOM 709 N N . GLN A 1 99 ? 11.586 8.296 -10.405 1.00 40.34 99 GLN A N 1
ATOM 710 C CA . GLN A 1 99 ? 12.848 8.981 -10.705 1.00 40.34 99 GLN A CA 1
ATOM 711 C C . GLN A 1 99 ? 13.768 8.094 -11.586 1.00 40.34 99 GLN A C 1
ATOM 713 O O . GLN A 1 99 ? 14.189 7.025 -11.143 1.00 40.34 99 GLN A O 1
ATOM 718 N N . LEU A 1 100 ? 14.070 8.548 -12.808 1.00 39.66 100 LEU A N 1
ATOM 719 C CA . LEU A 1 100 ? 15.406 8.448 -13.415 1.00 39.66 100 LEU A CA 1
ATOM 720 C C . LEU A 1 100 ? 16.019 9.847 -13.323 1.00 39.66 100 LEU A C 1
ATOM 722 O O . LEU A 1 100 ? 15.227 10.811 -13.460 1.00 39.66 100 LEU A O 1
#

Radius of gyration: 31.1 Å; chains: 1; bounding box: 54×30×91 Å

Sequence (100 aa):
MRTSIITRPLALATTAFFLATAAIASDPVLATQGQNGGASAQPAPGYAGKTWVSPQGCSYSRAQAPGYAPTWHLILNGDRAGMTRAKRRCPGMLGGLSQL

pLDDT: mean 75.18, std 19.42, range [39.66, 96.94]

Organism: NCBI:txid568098

Foldseek 3Di:
DDDDDDDDDDDDDDDDDDDDDDDDPDDPPPPPVPPPQVAPWDPDPPPPDQWDATPVQWIWGWDDDPPDDIKTATDQCCVVVVGGHDDPPDRRMYDDPDDD

Secondary structure (DSSP, 8-state):
------------------------------------B-TT--PPTT---SEEE-TTS-EEEEE--TTS--EEEE-TTGGGGTSPPP-TTS-SEE--S---